Protein AF-A0A7K2Q9Y7-F1 (afdb_monomer_lite)

Foldseek 3Di:
DAAEAEAEVVGDPQQQDPPDDPRGHPVCCVPCPRHHYDYAHLVDPVSLVVVLVVLLPDQEDEDADDPPPCVVSCNDPVSSCVNPQLHAYFYEAACQCVDPPDDGHALQNSCVVVVVQVVVDDVPDDRGRDPDSVLVVVSVVVSVVQSVVQSVCCVVVVRGGDYGYTHSD

Radius of gyration: 17.68 Å; chains: 1; bounding box: 47×28×47 Å

Secondary structure (DSSP, 8-state):
---EEEE-TT--GGGGPSSEETTEEHHHHHHHTT-EEEE--TTSHHHHHHHHHHHHT-SEEEE-PPTTHHHHTT-SHHHHHTT-TT-EEEEEESSTT-STTPPPP-HHHHHHHHTHHHHTS-TTSPP---SS-HHHHHHHHHHHHHHHHHHHHHHHTTT---EEEEE--

Structure (mmCIF, N/CA/C/O backbone):
data_AF-A0A7K2Q9Y7-F1
#
_entry.id   AF-A0A7K2Q9Y7-F1
#
loop_
_atom_site.group_PDB
_atom_site.id
_atom_site.type_symbol
_atom_site.label_atom_id
_atom_site.label_alt_id
_atom_site.label_comp_id
_atom_site.label_asym_id
_atom_site.label_entity_id
_atom_site.label_seq_id
_atom_site.pdbx_PDB_ins_code
_atom_site.Cartn_x
_atom_site.Cartn_y
_atom_site.Cartn_z
_atom_site.occupancy
_atom_site.B_iso_or_equiv
_atom_site.auth_seq_id
_atom_site.auth_comp_id
_atom_site.auth_asym_id
_atom_site.auth_atom_id
_atom_site.pdbx_PDB_model_num
ATOM 1 N N . ALA A 1 1 ? -8.298 -13.831 3.983 1.00 91.62 1 ALA A N 1
ATOM 2 C CA . ALA A 1 1 ? -8.753 -12.464 4.306 1.00 91.62 1 ALA A CA 1
ATOM 3 C C . ALA A 1 1 ? -9.775 -12.031 3.265 1.00 91.62 1 ALA A C 1
ATOM 5 O O . ALA A 1 1 ? -9.600 -12.399 2.106 1.00 91.62 1 ALA A O 1
ATOM 6 N N . ASP A 1 2 ? -10.811 -11.289 3.659 1.00 97.56 2 ASP A N 1
ATOM 7 C CA . ASP A 1 2 ? -11.626 -10.528 2.705 1.00 97.56 2 ASP A CA 1
ATOM 8 C C . ASP A 1 2 ? -10.859 -9.249 2.339 1.00 97.56 2 ASP A C 1
ATOM 10 O O . ASP A 1 2 ? -10.366 -8.548 3.223 1.00 97.56 2 ASP A O 1
ATOM 14 N N . VAL A 1 3 ? -10.675 -8.987 1.045 1.00 98.31 3 VAL A N 1
ATOM 15 C CA . VAL A 1 3 ? -9.829 -7.889 0.561 1.00 98.31 3 VAL A CA 1
ATOM 16 C C . VAL A 1 3 ? -10.657 -6.964 -0.310 1.00 98.31 3 VAL A C 1
ATOM 18 O O . VAL A 1 3 ? -10.989 -7.288 -1.456 1.00 98.31 3 VAL A O 1
ATOM 21 N N . VAL A 1 4 ? -10.928 -5.773 0.221 1.00 98.31 4 VAL A N 1
ATOM 22 C CA . VAL A 1 4 ? -11.604 -4.704 -0.512 1.00 98.31 4 VAL A CA 1
ATOM 23 C C . VAL A 1 4 ? -10.566 -3.783 -1.146 1.00 98.31 4 VAL A C 1
ATOM 25 O O . VAL A 1 4 ? -9.857 -3.044 -0.467 1.00 98.31 4 VAL A O 1
ATOM 28 N N . ARG A 1 5 ? -10.474 -3.823 -2.475 1.00 97.69 5 ARG A N 1
ATOM 29 C CA . ARG A 1 5 ? -9.626 -2.926 -3.258 1.00 97.69 5 ARG A CA 1
ATOM 30 C C . ARG A 1 5 ? -10.373 -1.622 -3.512 1.00 97.69 5 ARG A C 1
ATOM 32 O O . ARG A 1 5 ? -11.427 -1.624 -4.142 1.00 97.69 5 ARG A O 1
ATOM 39 N N . ILE A 1 6 ? -9.785 -0.514 -3.081 1.00 97.94 6 ILE A N 1
ATOM 40 C CA . ILE A 1 6 ? -10.312 0.824 -3.344 1.00 97.94 6 ILE A CA 1
ATOM 41 C C . ILE A 1 6 ? -9.764 1.326 -4.676 1.00 97.94 6 ILE A C 1
ATOM 43 O O . ILE A 1 6 ? -8.549 1.400 -4.862 1.00 97.94 6 ILE A O 1
ATOM 47 N N . GLU A 1 7 ? -10.654 1.672 -5.598 1.00 97.50 7 GLU A N 1
ATOM 48 C CA . GLU A 1 7 ? -10.296 2.224 -6.903 1.00 97.50 7 GLU A CA 1
ATOM 49 C C . GLU A 1 7 ? -10.784 3.671 -7.040 1.00 97.50 7 GLU A C 1
ATOM 51 O O . GLU A 1 7 ? -11.811 4.028 -6.457 1.00 97.50 7 GLU A O 1
ATOM 56 N N . PRO A 1 8 ? -10.054 4.527 -7.777 1.00 96.88 8 PRO A N 1
ATOM 57 C CA . PRO A 1 8 ? -10.529 5.872 -8.072 1.00 96.88 8 PRO A CA 1
ATOM 58 C C . PRO A 1 8 ? -11.741 5.821 -9.018 1.00 96.88 8 PRO A C 1
ATOM 60 O O . PRO A 1 8 ? -11.976 4.787 -9.647 1.00 96.88 8 PRO A O 1
ATOM 63 N N . PRO A 1 9 ? -12.474 6.939 -9.174 1.00 97.00 9 PRO A N 1
ATOM 64 C CA . PRO A 1 9 ? -13.512 7.064 -10.191 1.00 97.00 9 PRO A CA 1
ATOM 65 C C . PRO A 1 9 ? -13.021 6.653 -11.581 1.00 97.00 9 PRO A C 1
ATOM 67 O O . PRO A 1 9 ? -11.997 7.160 -12.042 1.00 97.00 9 PRO A O 1
ATOM 70 N N . GLY A 1 10 ? -13.737 5.734 -12.233 1.00 94.62 10 GLY A N 1
ATOM 71 C CA . GLY A 1 10 ? -13.343 5.148 -13.520 1.00 94.62 10 GLY A CA 1
ATOM 72 C C . GLY A 1 10 ? -12.450 3.903 -13.413 1.00 94.62 10 GLY A C 1
ATOM 73 O O . GLY A 1 10 ? -12.097 3.320 -14.437 1.00 94.62 10 GLY A O 1
ATOM 74 N N . GLY A 1 11 ? -12.122 3.462 -12.196 1.00 94.94 11 GLY A N 1
ATOM 75 C CA . GLY A 1 11 ? -11.356 2.248 -11.925 1.00 94.94 11 GLY A CA 1
ATOM 76 C C . GLY A 1 11 ? -9.835 2.430 -11.944 1.00 94.94 11 GLY A C 1
ATOM 77 O O . GLY A 1 11 ? -9.296 3.484 -12.278 1.00 94.94 11 GLY A O 1
ATOM 78 N N . ASP A 1 12 ? -9.114 1.376 -11.559 1.00 94.69 12 ASP A N 1
ATOM 79 C CA . ASP A 1 12 ? -7.649 1.335 -11.667 1.00 94.69 12 ASP A CA 1
ATOM 80 C C . ASP A 1 12 ? -7.207 1.441 -13.145 1.00 94.69 12 ASP A C 1
ATOM 82 O O . ASP A 1 12 ? -7.572 0.562 -13.933 1.00 94.69 12 ASP A O 1
ATOM 86 N N . PRO A 1 13 ? -6.376 2.434 -13.532 1.00 94.31 13 PRO A N 1
ATOM 87 C CA . PRO A 1 13 ? -5.837 2.548 -14.889 1.00 94.31 13 PRO A CA 1
ATOM 88 C C . PRO A 1 13 ? -5.147 1.275 -15.395 1.00 94.31 13 PRO A C 1
ATOM 90 O O . PRO A 1 13 ? -5.158 0.998 -16.596 1.00 94.31 13 PRO A O 1
ATOM 93 N N . LEU A 1 14 ? -4.592 0.455 -14.491 1.00 93.62 14 LEU A N 1
ATOM 94 C CA . LEU A 1 14 ? -3.990 -0.827 -14.840 1.00 93.62 14 LEU A CA 1
ATOM 95 C C . LEU A 1 14 ? -4.985 -1.766 -15.535 1.00 93.62 14 LEU A C 1
ATOM 97 O O . LEU A 1 14 ? -4.552 -2.600 -16.319 1.00 93.62 14 LEU A O 1
ATOM 101 N N . ARG A 1 15 ? -6.301 -1.627 -15.319 1.00 95.00 15 ARG A N 1
ATOM 102 C CA . ARG A 1 15 ? -7.330 -2.435 -15.998 1.00 95.00 15 ARG A CA 1
ATOM 103 C C . ARG A 1 15 ? -7.249 -2.343 -17.520 1.00 95.00 15 ARG A C 1
ATOM 105 O O . ARG A 1 15 ? -7.513 -3.344 -18.176 1.00 95.00 15 ARG A O 1
ATOM 112 N N . GLY A 1 16 ? -6.863 -1.189 -18.066 1.00 94.94 16 GLY A N 1
ATOM 113 C CA . GLY A 1 16 ? -6.735 -0.963 -19.510 1.00 94.94 16 GLY A CA 1
ATOM 114 C C . GLY A 1 16 ? -5.331 -1.200 -20.071 1.00 94.94 16 GLY A C 1
ATOM 115 O O . GLY A 1 16 ? -5.127 -1.055 -21.272 1.00 94.94 16 GLY A O 1
ATOM 116 N N . MET A 1 17 ? -4.352 -1.543 -19.228 1.00 94.06 17 MET A N 1
ATOM 117 C CA . MET A 1 17 ? -2.950 -1.628 -19.638 1.00 94.06 17 MET A CA 1
ATOM 118 C C . MET A 1 17 ? -2.658 -2.921 -20.425 1.00 94.06 17 MET A C 1
ATOM 120 O O . MET A 1 17 ? -2.885 -4.012 -19.889 1.00 94.06 17 MET A O 1
ATOM 124 N N . PRO A 1 18 ? -2.099 -2.850 -21.648 1.00 94.00 18 PRO A N 1
ATOM 125 C CA . PRO A 1 18 ? -1.668 -4.032 -22.388 1.00 94.00 18 PRO A CA 1
ATOM 126 C C . PRO A 1 18 ? -0.581 -4.853 -21.662 1.00 94.00 18 PRO A C 1
ATOM 128 O O . PRO A 1 18 ? 0.188 -4.299 -20.873 1.00 94.00 18 PRO A O 1
ATOM 131 N N . PRO A 1 19 ? -0.471 -6.165 -21.945 1.00 93.75 19 PRO A N 1
ATOM 132 C CA . PRO A 1 19 ? -1.361 -6.948 -22.807 1.00 93.75 19 PRO A CA 1
ATOM 133 C C . PRO A 1 19 ? -2.737 -7.175 -22.157 1.00 93.75 19 PRO A C 1
ATOM 135 O O . PRO A 1 19 ? -2.836 -7.398 -20.948 1.00 93.75 19 PRO A O 1
ATOM 138 N N . THR A 1 20 ? -3.805 -7.119 -22.958 1.00 95.38 20 THR A N 1
ATOM 139 C CA . THR A 1 20 ? -5.191 -7.309 -22.501 1.00 95.38 20 THR A CA 1
ATOM 140 C C . THR A 1 20 ? -5.785 -8.614 -23.037 1.00 95.38 20 THR A C 1
ATOM 142 O O . THR A 1 20 ? -5.459 -9.064 -24.132 1.00 95.38 20 THR A O 1
ATOM 145 N N . CYS A 1 21 ? -6.674 -9.228 -22.258 1.00 91.00 21 CYS A N 1
ATOM 146 C CA . CYS A 1 21 ? -7.518 -10.348 -22.661 1.00 91.00 21 CYS A CA 1
ATOM 147 C C . CYS A 1 21 ? -8.975 -9.961 -22.388 1.00 91.00 21 CYS A C 1
ATOM 149 O O . CYS A 1 21 ? -9.304 -9.539 -21.280 1.00 91.00 21 CYS A O 1
ATOM 151 N N . SER A 1 22 ? -9.840 -10.059 -23.402 1.00 92.06 22 SER A N 1
ATOM 152 C CA . SER A 1 22 ? -11.249 -9.629 -23.318 1.00 92.06 22 SER A CA 1
ATOM 153 C C . SER A 1 22 ? -11.422 -8.194 -22.785 1.00 92.06 22 SER A C 1
ATOM 155 O O . SER A 1 22 ? -12.306 -7.918 -21.980 1.00 92.06 22 SER A O 1
ATOM 157 N N . GLY A 1 23 ? -10.536 -7.278 -23.195 1.00 92.94 23 GLY A N 1
ATOM 158 C CA . GLY A 1 23 ? -10.582 -5.867 -22.793 1.00 92.94 23 GLY A CA 1
ATOM 159 C C . GLY A 1 23 ? -10.034 -5.553 -21.395 1.00 92.94 23 GLY A C 1
ATOM 160 O O . GLY A 1 23 ? -10.061 -4.393 -20.998 1.00 92.94 23 GLY A O 1
ATOM 161 N N . ILE A 1 24 ? -9.506 -6.541 -20.660 1.00 94.69 24 ILE A N 1
ATOM 162 C CA . ILE A 1 24 ? -8.921 -6.343 -19.324 1.00 94.69 24 ILE A CA 1
ATOM 163 C C . ILE A 1 24 ? -7.444 -6.742 -19.335 1.00 94.69 24 ILE A C 1
ATOM 165 O O . ILE A 1 24 ? -7.067 -7.770 -19.892 1.00 94.69 24 ILE A O 1
ATOM 169 N N . SER A 1 25 ? -6.594 -5.943 -18.697 1.00 96.56 25 SER A N 1
ATOM 170 C CA . SER A 1 25 ? -5.168 -6.225 -18.535 1.00 96.56 25 SER A CA 1
ATOM 171 C C . SER A 1 25 ? -4.907 -7.582 -17.887 1.00 96.56 25 SER A C 1
ATOM 173 O O . SER A 1 25 ? -5.394 -7.869 -16.788 1.00 96.56 25 SER A O 1
ATOM 175 N N . ALA A 1 26 ? -4.043 -8.380 -18.518 1.00 94.00 26 ALA A N 1
ATOM 176 C CA . ALA A 1 26 ? -3.550 -9.628 -17.947 1.00 94.00 26 ALA A CA 1
ATOM 177 C C . ALA A 1 26 ? -2.842 -9.390 -16.602 1.00 94.00 26 ALA A C 1
ATOM 179 O O . ALA A 1 26 ? -3.003 -10.175 -15.667 1.00 94.00 26 ALA A O 1
ATOM 180 N N . ARG A 1 27 ? -2.125 -8.262 -16.464 1.00 91.50 27 ARG A N 1
ATOM 181 C CA . ARG A 1 27 ? -1.464 -7.875 -15.210 1.00 91.50 27 ARG A CA 1
ATOM 182 C C . ARG A 1 27 ? -2.486 -7.548 -14.122 1.00 91.50 27 ARG A C 1
ATOM 184 O O . ARG A 1 27 ? -2.327 -7.994 -12.988 1.00 91.50 27 ARG A O 1
ATOM 191 N N . TRP A 1 28 ? -3.557 -6.823 -14.454 1.00 94.12 28 TRP A N 1
ATOM 192 C CA . TRP A 1 28 ? -4.619 -6.536 -13.486 1.00 94.12 28 TRP A CA 1
ATOM 193 C C . TRP A 1 28 ? -5.292 -7.824 -12.989 1.00 94.12 28 TRP A C 1
ATOM 195 O O . TRP A 1 28 ? -5.469 -7.986 -11.780 1.00 94.12 28 TRP A O 1
ATOM 205 N N . LEU A 1 29 ? -5.606 -8.755 -13.902 1.00 93.38 29 LEU A N 1
ATOM 206 C CA . LEU A 1 29 ? -6.205 -10.055 -13.574 1.00 93.38 29 LEU A CA 1
ATOM 207 C C . LEU A 1 29 ? -5.295 -10.911 -12.682 1.00 93.38 29 LEU A C 1
ATOM 209 O O . LEU A 1 29 ? -5.784 -11.543 -11.746 1.00 93.38 29 LEU A O 1
ATOM 213 N N . ALA A 1 30 ? -3.985 -10.916 -12.947 1.00 91.75 30 ALA A N 1
ATOM 214 C CA . ALA A 1 30 ? -3.011 -11.656 -12.148 1.00 91.75 30 ALA A CA 1
ATOM 215 C C . ALA A 1 30 ? -2.890 -11.106 -10.715 1.00 91.75 30 ALA A C 1
ATOM 217 O O . ALA A 1 30 ? -2.857 -11.879 -9.762 1.00 91.75 30 ALA A O 1
ATOM 218 N N . LEU A 1 31 ? -2.875 -9.779 -10.549 1.00 92.25 31 LEU A N 1
ATOM 219 C CA . LEU A 1 31 ? -2.606 -9.129 -9.258 1.00 92.25 31 LEU A CA 1
ATOM 220 C C . LEU A 1 31 ? -3.842 -8.934 -8.366 1.00 92.25 31 LEU A C 1
ATOM 222 O O . LEU A 1 31 ? -3.706 -8.643 -7.173 1.00 92.25 31 LEU A O 1
ATOM 226 N N . ASN A 1 32 ? -5.054 -9.021 -8.921 1.00 94.31 32 ASN A N 1
ATOM 227 C CA . ASN A 1 32 ? -6.281 -8.647 -8.205 1.00 94.31 32 ASN A CA 1
ATOM 228 C C . ASN A 1 32 ? -7.337 -9.752 -8.130 1.00 94.31 32 ASN A C 1
ATOM 230 O O . ASN A 1 32 ? -8.451 -9.497 -7.667 1.00 94.31 32 ASN A O 1
ATOM 234 N N . ARG A 1 33 ? -6.996 -10.984 -8.525 1.00 92.88 33 ARG A N 1
ATOM 235 C CA . ARG A 1 33 ? -7.880 -12.144 -8.359 1.00 92.88 33 ARG A CA 1
ATOM 236 C C . ARG A 1 33 ? -8.326 -12.280 -6.895 1.00 92.88 33 ARG A C 1
ATOM 238 O O . ARG A 1 33 ? -7.509 -12.204 -5.984 1.00 92.88 33 ARG A O 1
ATOM 245 N N . GLY A 1 34 ? -9.627 -12.487 -6.689 1.00 94.50 34 GLY A N 1
ATOM 246 C CA . GLY A 1 34 ? -10.229 -12.697 -5.368 1.00 94.50 34 GLY A CA 1
ATOM 247 C C . GLY A 1 34 ? -10.520 -11.426 -4.560 1.00 94.50 34 GLY A C 1
ATOM 248 O O . GLY A 1 34 ? -11.143 -11.529 -3.511 1.00 94.50 34 GLY A O 1
ATOM 249 N N . LYS A 1 35 ? -10.122 -10.234 -5.032 1.00 97.56 35 LYS A N 1
ATOM 250 C CA . LYS A 1 35 ? -10.413 -8.961 -4.349 1.00 97.56 35 LYS A CA 1
ATOM 251 C C . LYS A 1 35 ? -11.767 -8.405 -4.790 1.00 97.56 35 LYS A C 1
ATOM 253 O O . LYS A 1 35 ? -12.075 -8.392 -5.983 1.00 97.56 35 LYS A O 1
ATOM 258 N N . LYS A 1 36 ? -12.541 -7.852 -3.853 1.00 97.38 36 LYS A N 1
ATOM 259 C CA . LYS A 1 36 ? -13.733 -7.052 -4.166 1.00 97.38 36 LYS A CA 1
ATOM 260 C C . LYS A 1 36 ? -13.301 -5.619 -4.468 1.00 97.38 36 LYS A C 1
ATOM 262 O O . LYS A 1 36 ? -12.778 -4.943 -3.590 1.00 97.38 36 LYS A O 1
ATOM 267 N N . ALA A 1 37 ? -13.507 -5.144 -5.692 1.00 96.44 37 ALA A N 1
ATOM 268 C CA . ALA A 1 37 ? -13.207 -3.757 -6.046 1.00 96.44 37 ALA A CA 1
ATOM 269 C C . ALA A 1 37 ? -14.396 -2.840 -5.723 1.00 96.44 37 ALA A C 1
ATOM 271 O O . ALA A 1 37 ? -15.538 -3.165 -6.050 1.00 96.44 37 ALA A O 1
ATOM 272 N N . VAL A 1 38 ? -14.128 -1.698 -5.090 1.00 97.38 38 VAL A N 1
ATOM 273 C CA . VAL A 1 38 ? -15.116 -0.652 -4.805 1.00 97.38 38 VAL A CA 1
ATOM 274 C C . VAL A 1 38 ? -14.544 0.694 -5.223 1.00 97.38 38 VAL A C 1
ATOM 276 O O . VAL A 1 38 ? -13.419 1.044 -4.871 1.00 97.38 38 VAL A O 1
ATOM 279 N N . GLU A 1 39 ? -15.343 1.459 -5.956 1.00 97.94 39 GLU A N 1
ATOM 280 C CA . GLU A 1 39 ? -14.985 2.809 -6.371 1.00 97.94 39 GLU A CA 1
ATOM 281 C C . GLU A 1 39 ? -15.195 3.814 -5.226 1.00 97.94 39 GLU A C 1
ATOM 283 O O . GLU A 1 39 ? -16.279 3.889 -4.630 1.00 97.94 39 GLU A O 1
ATOM 288 N N . VAL A 1 40 ? -14.154 4.592 -4.913 1.00 98.00 40 VAL A N 1
ATOM 289 C CA . VAL A 1 40 ? -14.192 5.690 -3.940 1.00 98.00 40 VAL A CA 1
ATOM 290 C C . VAL A 1 40 ? -13.287 6.834 -4.401 1.00 98.00 40 VAL A C 1
ATOM 292 O O . VAL A 1 40 ? -12.075 6.674 -4.546 1.00 98.00 40 VAL A O 1
ATOM 295 N N . ASP A 1 41 ? -13.848 8.039 -4.538 1.00 97.81 41 ASP A N 1
ATOM 296 C CA . ASP A 1 41 ? -13.044 9.242 -4.762 1.00 97.81 41 ASP A CA 1
ATOM 297 C C . ASP A 1 41 ? -12.391 9.745 -3.469 1.00 97.81 41 ASP A C 1
ATOM 299 O O . ASP A 1 41 ? -12.960 10.549 -2.724 1.00 97.81 41 ASP A O 1
ATOM 303 N N . ILE A 1 42 ? -11.152 9.324 -3.233 1.00 97.12 42 ILE A N 1
ATOM 304 C CA . ILE A 1 42 ? -10.350 9.748 -2.078 1.00 97.12 42 ILE A CA 1
ATOM 305 C C . ILE A 1 42 ? -9.980 11.243 -2.098 1.00 97.12 42 ILE A C 1
ATOM 307 O O . ILE A 1 42 ? -9.578 11.795 -1.070 1.00 97.12 42 ILE A O 1
ATOM 311 N N . LYS A 1 43 ? -10.115 11.934 -3.239 1.00 96.38 43 LYS A N 1
ATOM 312 C CA . LYS A 1 43 ? -9.886 13.385 -3.328 1.00 96.38 43 LYS A CA 1
ATOM 313 C C . LYS A 1 43 ? -11.090 14.179 -2.821 1.00 96.38 43 LYS A C 1
ATOM 315 O O . LYS A 1 43 ? -10.911 15.305 -2.350 1.00 96.38 43 LYS A O 1
ATOM 320 N N . SER A 1 44 ? -12.282 13.588 -2.809 1.00 98.19 44 SER A N 1
ATOM 321 C CA . SER A 1 44 ? -13.476 14.186 -2.209 1.00 98.19 44 SER A CA 1
ATOM 322 C C . SER A 1 44 ? -13.504 14.025 -0.683 1.00 98.19 44 SER A C 1
ATOM 324 O O . SER A 1 44 ? -13.042 13.030 -0.120 1.00 98.19 44 SER A O 1
ATOM 326 N N . ALA A 1 45 ? -14.104 14.989 0.022 1.00 98.06 45 ALA A N 1
ATOM 327 C CA . ALA A 1 45 ? -14.316 14.870 1.467 1.00 98.06 45 ALA A CA 1
ATOM 328 C C . ALA A 1 45 ? -15.235 13.686 1.825 1.00 98.06 45 ALA A C 1
ATOM 330 O O . ALA A 1 45 ? -15.027 13.036 2.849 1.00 98.06 45 ALA A O 1
ATOM 331 N N . ALA A 1 46 ? -16.223 13.391 0.974 1.00 98.31 46 ALA A N 1
ATOM 332 C CA . ALA A 1 46 ? -17.148 12.277 1.158 1.00 98.31 46 ALA A CA 1
ATOM 333 C C . ALA A 1 46 ? -16.449 10.917 1.024 1.00 98.31 46 ALA A C 1
ATOM 335 O O . ALA A 1 46 ? -16.621 10.064 1.889 1.00 98.31 46 ALA A O 1
ATOM 336 N N . GLY A 1 47 ? -15.603 10.731 0.009 1.00 98.25 47 GLY A N 1
ATOM 337 C CA . GLY A 1 47 ? -14.858 9.485 -0.167 1.00 98.25 47 GLY A CA 1
ATOM 338 C C . GLY A 1 47 ? -13.848 9.239 0.951 1.00 98.25 47 GLY A C 1
ATOM 339 O O . GLY A 1 47 ? -13.729 8.114 1.430 1.00 98.25 47 GLY A O 1
ATOM 340 N N . ARG A 1 48 ? -13.199 10.293 1.466 1.00 98.25 48 ARG A N 1
ATOM 341 C CA . ARG A 1 48 ? -12.356 10.175 2.669 1.00 98.25 48 ARG A CA 1
ATOM 342 C C . ARG A 1 48 ? -13.13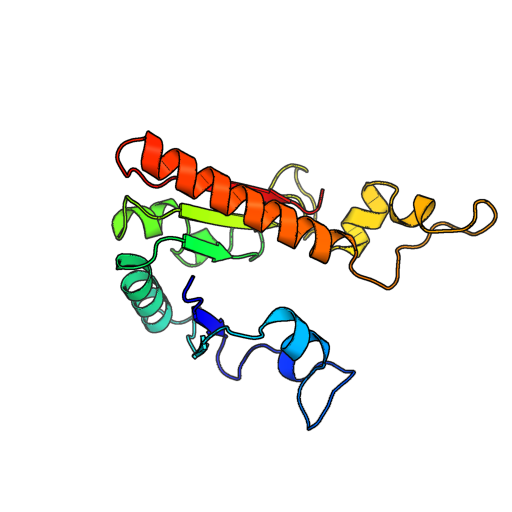6 9.752 3.912 1.00 98.25 48 ARG A C 1
ATOM 344 O O . ARG A 1 48 ? -12.633 8.944 4.684 1.00 98.25 48 ARG A O 1
ATOM 351 N N . ARG A 1 49 ? -14.347 10.289 4.122 1.00 98.19 49 ARG A N 1
ATOM 352 C CA . ARG A 1 49 ? -15.223 9.847 5.224 1.00 98.19 49 ARG A CA 1
ATOM 353 C C . ARG A 1 49 ? -15.604 8.379 5.065 1.00 98.19 49 ARG A C 1
ATOM 355 O O . ARG A 1 49 ? -15.384 7.614 5.994 1.00 98.19 49 ARG A O 1
ATOM 362 N N . ARG A 1 50 ? -16.030 7.980 3.864 1.00 97.88 50 ARG A N 1
ATOM 363 C CA . ARG A 1 50 ? -16.365 6.588 3.545 1.00 97.88 50 ARG A CA 1
ATOM 364 C C . ARG A 1 50 ? -15.201 5.630 3.815 1.00 97.88 50 ARG A C 1
ATOM 366 O O . ARG A 1 50 ? -15.417 4.565 4.376 1.00 97.88 50 ARG A O 1
ATOM 373 N N . LEU A 1 51 ? -13.965 6.000 3.464 1.00 97.69 51 LEU A N 1
ATOM 374 C CA . LEU A 1 51 ? -12.799 5.167 3.784 1.00 97.69 51 LEU A CA 1
ATOM 375 C C . LEU A 1 51 ? -12.547 5.035 5.282 1.00 97.69 51 LEU A C 1
ATOM 377 O O . LEU A 1 51 ? -12.219 3.944 5.734 1.00 97.69 51 LEU A O 1
ATOM 381 N N . ARG A 1 52 ? -12.716 6.114 6.052 1.00 98.12 52 ARG A N 1
ATOM 382 C CA . ARG A 1 52 ? -12.604 6.046 7.514 1.00 98.12 52 ARG A CA 1
ATOM 383 C C . ARG A 1 52 ? -13.678 5.150 8.122 1.00 98.12 52 ARG A C 1
ATOM 385 O O . ARG A 1 52 ? -13.350 4.349 8.983 1.00 98.12 52 ARG A O 1
ATOM 392 N N . GLU A 1 53 ? -14.915 5.226 7.638 1.00 97.69 53 GLU A N 1
ATOM 393 C CA . GLU A 1 53 ? -16.010 4.339 8.062 1.00 97.69 53 GLU A CA 1
ATOM 394 C C . GLU A 1 53 ? -15.700 2.869 7.752 1.00 97.69 53 GLU A C 1
ATOM 396 O O . GLU A 1 53 ? -15.866 2.009 8.610 1.00 97.69 53 GLU A O 1
ATOM 401 N N . MET A 1 54 ? -15.177 2.575 6.557 1.00 97.56 54 MET A N 1
ATOM 402 C CA . MET A 1 54 ? -14.733 1.222 6.201 1.00 97.56 54 MET A CA 1
ATOM 403 C C . MET A 1 54 ? -13.570 0.744 7.082 1.00 97.56 54 MET A C 1
ATOM 405 O O . MET A 1 54 ? -13.512 -0.433 7.428 1.00 97.56 54 MET A O 1
ATOM 409 N N . ALA A 1 55 ? -12.663 1.647 7.468 1.00 98.06 55 ALA A N 1
ATOM 410 C CA . ALA A 1 55 ? -11.515 1.324 8.309 1.00 98.06 55 ALA A CA 1
ATOM 411 C C . ALA A 1 55 ? -11.897 0.966 9.756 1.00 98.06 55 ALA A C 1
ATOM 413 O O . ALA A 1 55 ? -11.119 0.272 10.402 1.00 98.06 55 ALA A O 1
ATOM 414 N N . VAL A 1 56 ? -13.077 1.370 10.254 1.00 98.00 56 VAL A N 1
ATOM 415 C CA . VAL A 1 56 ? -13.559 1.023 11.611 1.00 98.00 56 VAL A CA 1
ATOM 416 C C . VAL A 1 56 ? -13.601 -0.491 11.828 1.00 98.00 56 VAL A C 1
ATOM 418 O O . VAL A 1 56 ? -13.227 -0.968 12.892 1.00 98.00 56 VAL A O 1
ATOM 421 N N . GLY A 1 57 ? -14.036 -1.248 10.817 1.00 95.44 57 GLY A N 1
ATOM 422 C CA . GLY A 1 57 ? -14.142 -2.710 10.883 1.00 95.44 57 GLY A CA 1
ATOM 423 C C . GLY A 1 57 ? -12.989 -3.460 10.215 1.00 95.44 57 GLY A C 1
ATOM 424 O O . GLY A 1 57 ? -13.077 -4.675 10.063 1.00 95.44 57 GLY A O 1
ATOM 425 N N . ALA A 1 58 ? -11.951 -2.761 9.750 1.00 98.44 58 ALA A N 1
ATOM 426 C CA . ALA A 1 58 ? -10.841 -3.380 9.036 1.00 98.44 58 ALA A CA 1
ATOM 427 C C . ALA A 1 58 ? -9.723 -3.808 9.995 1.00 98.44 58 ALA A C 1
ATOM 429 O O . ALA A 1 58 ? -9.349 -3.064 10.899 1.00 98.44 58 ALA A O 1
ATOM 430 N N . ASP A 1 59 ? -9.119 -4.968 9.742 1.00 98.69 59 ASP A N 1
ATOM 431 C CA . ASP A 1 59 ? -7.892 -5.378 10.435 1.00 98.69 59 ASP A CA 1
ATOM 432 C C . ASP A 1 59 ? -6.652 -4.653 9.909 1.00 98.69 59 ASP A C 1
ATOM 434 O O . ASP A 1 59 ? -5.733 -4.341 10.666 1.00 98.69 59 ASP A O 1
ATOM 438 N N . VAL A 1 60 ? -6.622 -4.398 8.598 1.00 98.81 60 VAL A N 1
ATOM 439 C CA . VAL A 1 60 ? -5.455 -3.879 7.884 1.00 98.81 60 VAL A CA 1
ATOM 440 C C . VAL A 1 60 ? -5.882 -2.783 6.914 1.00 98.81 60 VAL A C 1
ATOM 442 O O . VAL A 1 60 ? -6.811 -2.967 6.126 1.00 98.81 60 VAL A O 1
ATOM 445 N N . PHE A 1 61 ? -5.152 -1.670 6.913 1.00 98.69 61 PHE A N 1
ATOM 446 C CA . PHE A 1 61 ? -5.213 -0.661 5.858 1.00 98.69 61 PHE A CA 1
ATOM 447 C C . PHE A 1 61 ? -3.863 -0.606 5.147 1.00 98.69 61 PHE A C 1
ATOM 449 O O . PHE A 1 61 ? -2.863 -0.261 5.767 1.00 98.69 61 PHE A O 1
ATOM 456 N N . LEU A 1 62 ? -3.831 -0.947 3.857 1.00 98.44 62 LEU A N 1
ATOM 457 C CA . LEU A 1 62 ? -2.606 -1.000 3.058 1.00 98.44 62 LEU A CA 1
ATOM 458 C C . LEU A 1 62 ? -2.650 0.029 1.931 1.00 98.44 62 LEU A C 1
ATOM 460 O O . LEU A 1 62 ? -3.602 0.055 1.148 1.00 98.44 62 LEU A O 1
ATOM 464 N N . HIS A 1 63 ? -1.592 0.829 1.801 1.00 97.31 63 HIS A N 1
ATOM 465 C CA . HIS A 1 63 ? -1.406 1.712 0.651 1.00 97.31 63 HIS A CA 1
ATOM 466 C C . HIS A 1 63 ? 0.062 1.793 0.216 1.00 97.31 63 HIS A C 1
ATOM 468 O O . HIS A 1 63 ? 0.979 1.569 1.002 1.00 97.31 63 HIS A O 1
ATOM 474 N N . ASN A 1 64 ? 0.269 2.197 -1.037 1.00 95.44 64 ASN A N 1
ATOM 475 C CA . ASN A 1 64 ? 1.587 2.467 -1.620 1.00 95.44 64 ASN A CA 1
ATOM 476 C C . ASN A 1 64 ? 1.706 3.880 -2.219 1.00 95.44 64 ASN A C 1
ATOM 478 O O . ASN A 1 64 ? 2.518 4.142 -3.103 1.00 95.44 64 ASN A O 1
ATOM 482 N N . TRP A 1 65 ? 0.842 4.803 -1.788 1.00 94.44 65 TRP A N 1
ATOM 483 C CA . TRP A 1 65 ? 0.885 6.198 -2.234 1.00 94.44 65 TRP A CA 1
ATOM 484 C C . TRP A 1 65 ? 2.226 6.875 -1.938 1.00 94.44 65 TRP A C 1
ATOM 486 O O . TRP A 1 65 ? 2.882 6.557 -0.952 1.00 94.44 65 TRP A O 1
ATOM 496 N N . ALA A 1 66 ? 2.574 7.877 -2.747 1.00 89.88 66 ALA A N 1
ATOM 497 C CA . ALA A 1 66 ? 3.779 8.675 -2.550 1.00 89.88 66 ALA A CA 1
ATOM 498 C C . ALA A 1 66 ? 3.895 9.230 -1.110 1.00 89.88 66 ALA A C 1
ATOM 500 O O . ALA A 1 66 ? 2.866 9.561 -0.501 1.00 89.88 66 ALA A O 1
ATOM 501 N N . PRO A 1 67 ? 5.125 9.389 -0.578 1.00 86.44 67 PRO A N 1
ATOM 502 C CA . PRO A 1 67 ? 5.354 9.970 0.742 1.00 86.44 67 PRO A CA 1
ATOM 503 C C . PRO A 1 67 ? 4.576 11.276 0.960 1.00 86.44 67 PRO A C 1
ATOM 505 O O . PRO A 1 67 ? 4.439 12.098 0.057 1.00 86.44 67 PRO A O 1
ATOM 508 N N . GLY A 1 68 ? 4.008 11.444 2.156 1.00 89.44 68 GLY A N 1
ATOM 509 C CA . GLY A 1 68 ? 3.191 12.608 2.523 1.00 89.44 68 GLY A CA 1
ATOM 510 C C . GLY A 1 68 ? 1.759 12.607 1.970 1.00 89.44 68 GLY A C 1
ATOM 511 O O . GLY A 1 68 ? 0.900 13.308 2.507 1.00 89.44 68 GLY A O 1
ATOM 512 N N . LYS A 1 69 ? 1.436 11.786 0.959 1.00 94.56 69 LYS A N 1
ATOM 513 C CA . LYS A 1 69 ? 0.098 11.788 0.346 1.00 94.56 69 LYS A CA 1
ATOM 514 C C . LYS A 1 69 ? -1.002 11.343 1.309 1.00 94.56 69 LYS A C 1
ATOM 516 O O . LYS A 1 69 ? -2.064 11.957 1.315 1.00 94.56 69 LYS A O 1
ATOM 521 N N . ALA A 1 70 ? -0.756 10.309 2.116 1.00 96.75 70 ALA A N 1
ATOM 522 C CA . ALA A 1 70 ? -1.728 9.819 3.097 1.00 96.75 70 ALA A CA 1
ATOM 523 C C . ALA A 1 70 ? -2.082 10.896 4.138 1.00 96.75 70 ALA A C 1
ATOM 525 O O . ALA A 1 70 ? -3.261 11.117 4.409 1.00 96.75 70 ALA A O 1
ATOM 526 N N . ALA A 1 71 ? -1.078 11.629 4.631 1.00 96.88 71 ALA A N 1
ATOM 527 C CA . ALA A 1 71 ? -1.265 12.732 5.573 1.00 96.88 71 ALA A CA 1
ATOM 528 C C . ALA A 1 71 ? -2.037 13.898 4.942 1.00 96.88 71 ALA A C 1
ATOM 530 O O . ALA A 1 71 ? -3.018 14.371 5.508 1.00 96.88 71 ALA A O 1
ATOM 531 N N . ALA A 1 72 ? -1.686 14.291 3.711 1.00 97.38 72 ALA A N 1
ATOM 532 C CA . ALA A 1 72 ? -2.427 15.312 2.963 1.00 97.38 72 ALA A CA 1
ATOM 533 C C . ALA A 1 72 ? -3.894 14.919 2.696 1.00 97.38 72 ALA A C 1
ATOM 535 O O . ALA A 1 72 ? -4.754 15.779 2.508 1.00 97.38 72 ALA A O 1
ATOM 536 N N . LEU A 1 73 ? -4.190 13.617 2.669 1.00 97.81 73 LEU A N 1
ATOM 537 C CA . LEU A 1 73 ? -5.542 13.081 2.556 1.00 97.81 73 LEU A CA 1
ATOM 538 C C . LEU A 1 73 ? -6.207 12.839 3.922 1.00 97.81 73 LEU A C 1
ATOM 540 O O . LEU A 1 73 ? -7.364 12.442 3.940 1.00 97.81 73 LEU A O 1
ATOM 544 N N . GLY A 1 74 ? -5.545 13.051 5.062 1.00 97.81 74 GLY A N 1
ATOM 545 C CA . GLY A 1 74 ? -6.098 12.701 6.378 1.00 97.81 74 GLY A CA 1
ATOM 546 C C . GLY A 1 74 ? -6.478 11.218 6.486 1.00 97.81 74 GLY A C 1
ATOM 547 O O . GLY A 1 74 ? -7.547 10.876 7.003 1.00 97.81 74 GLY A O 1
ATOM 548 N N . LEU A 1 75 ? -5.645 10.361 5.893 1.00 98.31 75 LEU A N 1
ATOM 549 C CA . LEU A 1 75 ? -5.757 8.900 5.850 1.00 98.31 75 LEU A CA 1
ATOM 550 C C . LEU A 1 75 ? -4.441 8.240 6.293 1.00 98.31 75 LEU A C 1
ATOM 552 O O . LEU A 1 75 ? -4.183 7.101 5.923 1.00 98.31 75 LEU A O 1
ATOM 556 N N . ASP A 1 76 ? -3.584 8.964 7.018 1.00 98.00 76 ASP A N 1
ATOM 557 C CA . ASP A 1 76 ? -2.379 8.388 7.615 1.00 98.00 76 ASP A CA 1
ATOM 558 C C . ASP A 1 76 ? -2.698 7.559 8.871 1.00 98.00 76 ASP A C 1
ATOM 560 O O . ASP A 1 76 ? -3.841 7.495 9.334 1.00 98.00 76 ASP A O 1
ATOM 564 N N . SER A 1 77 ? -1.667 6.929 9.436 1.00 97.88 77 SER A N 1
ATOM 565 C CA . SER A 1 77 ? -1.802 6.075 10.615 1.00 97.88 77 SER A CA 1
ATOM 566 C C . SER A 1 77 ? -2.427 6.793 11.809 1.00 97.88 77 SER A C 1
ATOM 568 O O . SER A 1 77 ? -3.212 6.181 12.522 1.00 97.88 77 SER A O 1
ATOM 570 N N . GLY A 1 78 ? -2.128 8.079 12.023 1.00 97.81 78 GLY A N 1
ATOM 571 C CA . GLY A 1 78 ? -2.694 8.844 13.136 1.00 97.81 78 GLY A CA 1
ATOM 572 C C . GLY A 1 78 ? -4.185 9.116 12.940 1.00 97.81 78 GLY A C 1
ATOM 573 O O . GLY A 1 78 ? -4.986 8.884 13.844 1.00 97.81 78 GLY A O 1
ATOM 574 N N . HIS A 1 79 ? -4.575 9.536 11.735 1.00 98.12 79 HIS A N 1
ATOM 575 C CA . HIS A 1 79 ? -5.978 9.788 11.402 1.00 98.12 79 HIS A CA 1
ATOM 576 C C . HIS A 1 79 ? -6.831 8.515 11.442 1.00 98.12 79 HIS A C 1
ATOM 578 O O . HIS A 1 79 ? -7.984 8.570 11.868 1.00 98.12 79 HIS A O 1
ATOM 584 N N . LEU A 1 80 ? -6.292 7.378 10.991 1.00 98.38 80 LEU A N 1
ATOM 585 C CA . LEU A 1 80 ? -7.022 6.110 11.015 1.00 98.38 80 LEU A CA 1
ATOM 586 C C . LEU A 1 80 ? -7.045 5.467 12.407 1.00 98.38 80 LEU A C 1
ATOM 588 O O . LEU A 1 80 ? -8.076 4.916 12.784 1.00 98.38 80 LEU A O 1
ATOM 592 N N . ALA A 1 81 ? -5.986 5.612 13.209 1.00 97.94 81 ALA A N 1
ATOM 593 C CA . ALA A 1 81 ? -5.984 5.152 14.599 1.00 97.94 81 ALA A CA 1
ATOM 594 C C . ALA A 1 81 ? -7.066 5.840 15.449 1.00 97.94 81 ALA A C 1
ATOM 596 O O . ALA A 1 81 ? -7.619 5.222 16.355 1.00 97.94 81 ALA A O 1
ATOM 597 N N . ALA A 1 82 ? -7.424 7.090 15.128 1.00 97.56 82 ALA A N 1
ATOM 598 C CA . ALA A 1 82 ? -8.495 7.812 15.816 1.00 97.56 82 ALA A CA 1
ATOM 599 C C . ALA A 1 82 ? -9.885 7.168 15.644 1.00 97.56 82 ALA A C 1
ATOM 601 O O . ALA A 1 82 ? -10.748 7.359 16.497 1.00 97.56 82 ALA A O 1
ATOM 602 N N . VAL A 1 83 ? -10.114 6.421 14.555 1.00 97.94 83 VAL A N 1
ATOM 603 C CA . VAL A 1 83 ? -11.381 5.702 14.308 1.00 97.94 83 VAL A CA 1
ATOM 604 C C . VAL A 1 83 ? -11.267 4.195 14.534 1.00 97.94 83 VAL A C 1
ATOM 606 O O . VAL A 1 83 ? -12.276 3.542 14.780 1.00 97.94 83 VAL A O 1
ATOM 609 N N . ASN A 1 84 ? -10.054 3.644 14.466 1.00 98.50 84 ASN A N 1
ATOM 610 C CA . ASN A 1 84 ? -9.763 2.246 14.753 1.00 98.50 84 ASN A CA 1
ATOM 611 C C . ASN A 1 84 ? -8.382 2.108 15.427 1.00 98.50 84 ASN A C 1
ATOM 613 O O . ASN A 1 84 ? -7.369 1.957 14.736 1.00 98.50 84 ASN A O 1
ATOM 617 N N . PRO A 1 85 ? -8.325 2.118 16.772 1.00 97.94 85 PRO A N 1
ATOM 618 C CA . PRO A 1 85 ? -7.075 1.975 17.519 1.00 97.94 85 PRO A CA 1
ATOM 619 C C . PRO A 1 85 ? -6.388 0.612 17.357 1.00 97.94 85 PRO A C 1
ATOM 621 O O . PRO A 1 85 ? -5.224 0.491 17.724 1.00 97.94 85 PRO A O 1
ATOM 624 N N . GLY A 1 86 ? -7.088 -0.404 16.837 1.00 98.31 86 GLY A N 1
ATOM 625 C CA . GLY A 1 86 ? -6.575 -1.757 16.590 1.00 98.31 86 GLY A CA 1
ATOM 626 C C . GLY A 1 86 ? -6.082 -1.993 15.157 1.00 98.31 86 GLY A C 1
ATOM 627 O O . GLY A 1 86 ? -5.682 -3.108 14.817 1.00 98.31 86 GLY A O 1
ATOM 628 N N . LEU A 1 87 ? -6.126 -0.974 14.295 1.00 98.75 87 LEU A N 1
ATOM 629 C CA . LEU A 1 87 ? -5.790 -1.102 12.880 1.00 98.75 87 LEU A CA 1
ATOM 630 C C . LEU A 1 87 ? -4.293 -1.367 12.677 1.00 98.75 87 LEU A C 1
ATOM 632 O O . LEU A 1 87 ? -3.445 -0.617 13.166 1.00 98.75 87 LEU A O 1
ATOM 636 N N . VAL A 1 88 ? -3.957 -2.378 11.875 1.00 98.81 88 VAL A N 1
ATOM 637 C CA . VAL A 1 88 ? -2.609 -2.510 11.314 1.00 98.81 88 VAL A CA 1
ATOM 638 C C . VAL A 1 88 ? -2.507 -1.598 10.094 1.00 98.81 88 VAL A C 1
ATOM 640 O O . VAL A 1 88 ? -3.094 -1.855 9.041 1.00 98.81 88 VAL A O 1
ATOM 643 N N . TYR A 1 89 ? -1.769 -0.503 10.239 1.00 98.69 89 TYR A N 1
ATOM 644 C CA . TYR A 1 89 ? -1.514 0.439 9.157 1.00 98.69 89 TYR A CA 1
ATOM 645 C C . TYR A 1 89 ? -0.266 0.014 8.386 1.00 98.69 89 TYR A C 1
ATOM 647 O O . TYR A 1 89 ? 0.838 0.058 8.926 1.00 98.69 89 TYR A O 1
ATOM 655 N N . ALA A 1 90 ? -0.425 -0.371 7.124 1.00 98.38 90 ALA A N 1
ATOM 656 C CA . ALA A 1 90 ? 0.653 -0.860 6.281 1.00 98.38 90 ALA A CA 1
ATOM 657 C C . ALA A 1 90 ? 0.985 0.122 5.152 1.00 98.38 90 ALA A C 1
ATOM 659 O O . ALA A 1 90 ? 0.131 0.476 4.332 1.00 98.38 90 ALA A O 1
ATOM 660 N N . TYR A 1 91 ? 2.253 0.515 5.078 1.00 97.19 91 TYR A N 1
ATOM 661 C CA . TYR A 1 91 ? 2.792 1.301 3.976 1.00 97.19 91 TYR A CA 1
ATOM 662 C C . TYR A 1 91 ? 3.859 0.506 3.218 1.00 97.19 91 TYR A C 1
ATOM 664 O O . TYR A 1 91 ? 4.830 0.020 3.799 1.00 97.19 91 TYR A O 1
ATOM 672 N N . THR A 1 92 ? 3.691 0.384 1.903 1.00 95.75 92 THR A N 1
ATOM 673 C CA . THR A 1 92 ? 4.680 -0.228 1.005 1.00 95.75 92 THR A CA 1
ATOM 674 C C . THR A 1 92 ? 5.159 0.827 0.008 1.00 95.75 92 THR A C 1
ATOM 676 O O . THR A 1 92 ? 4.381 1.337 -0.792 1.00 95.75 92 THR A O 1
ATOM 679 N N . GLY A 1 93 ? 6.428 1.230 0.067 1.00 94.19 93 GLY A N 1
ATOM 680 C CA . GLY A 1 93 ? 6.952 2.324 -0.765 1.00 94.19 93 GLY A CA 1
ATOM 681 C C . GLY A 1 93 ? 8.197 1.943 -1.559 1.00 94.19 93 GLY A C 1
ATOM 682 O O . GLY A 1 93 ? 8.844 0.950 -1.272 1.00 94.19 93 GLY A O 1
ATOM 683 N N . GLY A 1 94 ? 8.608 2.769 -2.522 1.00 94.62 94 GLY A N 1
ATOM 684 C CA . GLY A 1 94 ? 9.882 2.542 -3.221 1.00 94.62 94 GLY A CA 1
ATOM 685 C C . GLY A 1 94 ? 11.083 2.570 -2.266 1.00 94.62 94 GLY A C 1
ATOM 686 O O . GLY A 1 94 ? 11.859 1.624 -2.198 1.00 94.62 94 GLY A O 1
ATOM 687 N N . TRP A 1 95 ? 11.178 3.633 -1.461 1.00 93.50 95 TRP A N 1
ATOM 688 C CA . TRP A 1 95 ? 12.282 3.843 -0.512 1.00 93.50 95 TRP A CA 1
ATOM 689 C C . TRP A 1 95 ? 11.871 3.755 0.958 1.00 93.50 95 TRP A C 1
ATOM 691 O O . TRP A 1 95 ? 12.739 3.711 1.819 1.00 93.50 95 TRP A O 1
ATOM 701 N N . ALA A 1 96 ? 10.570 3.855 1.257 1.00 88.75 96 ALA A N 1
ATOM 702 C CA . ALA A 1 96 ? 10.024 3.998 2.614 1.00 88.75 96 ALA A CA 1
ATOM 703 C C . ALA A 1 96 ? 10.782 4.997 3.521 1.00 88.75 96 ALA A C 1
ATOM 705 O O . ALA A 1 96 ? 11.002 4.740 4.699 1.00 88.75 96 ALA A O 1
ATOM 706 N N . GLY A 1 97 ? 11.216 6.138 2.967 1.00 85.75 97 GLY A N 1
ATOM 707 C CA . GLY A 1 97 ? 11.943 7.172 3.719 1.00 85.75 97 GLY A CA 1
ATOM 708 C C . GLY A 1 97 ? 13.409 6.845 4.033 1.00 85.75 97 GLY A C 1
ATOM 709 O O . GLY A 1 97 ? 14.072 7.644 4.682 1.00 85.75 97 GLY A O 1
ATOM 710 N N . ARG A 1 98 ? 13.943 5.714 3.549 1.00 87.38 98 ARG A N 1
ATOM 711 C CA . ARG A 1 98 ? 15.335 5.288 3.786 1.00 87.38 98 ARG A CA 1
ATOM 712 C C . ARG A 1 98 ? 16.376 6.112 3.027 1.00 87.38 98 ARG A C 1
ATOM 714 O O . ARG A 1 98 ? 17.559 6.033 3.340 1.00 87.38 98 ARG A O 1
ATOM 721 N N . ILE A 1 99 ? 15.955 6.879 2.022 1.00 89.50 99 ILE A N 1
ATOM 722 C CA . ILE A 1 99 ? 16.832 7.759 1.247 1.00 89.50 99 ILE A CA 1
ATOM 723 C C . ILE A 1 99 ? 16.287 9.187 1.353 1.00 89.50 99 ILE A C 1
ATOM 725 O O . ILE A 1 99 ? 15.215 9.456 0.800 1.00 89.50 99 ILE A O 1
ATOM 729 N N . PRO A 1 100 ? 16.997 10.089 2.055 1.00 85.88 100 PRO A N 1
ATOM 730 C CA . PRO A 1 100 ? 16.647 11.504 2.118 1.00 85.88 100 PRO A CA 1
ATOM 731 C C . PRO A 1 100 ? 16.569 12.126 0.722 1.00 85.88 100 PRO A C 1
ATOM 733 O O . PRO A 1 100 ? 17.375 11.792 -0.147 1.00 85.88 100 PRO A O 1
ATOM 736 N N . ASP A 1 101 ? 15.584 13.000 0.512 1.00 85.38 101 ASP A N 1
ATOM 737 C CA . ASP A 1 101 ? 15.396 13.800 -0.711 1.00 85.38 101 ASP A CA 1
ATOM 738 C C . ASP A 1 101 ? 15.313 13.003 -2.025 1.00 85.38 101 ASP A C 1
ATOM 740 O O . ASP A 1 101 ? 15.444 13.552 -3.121 1.00 85.38 101 ASP A O 1
ATOM 744 N N . ALA A 1 102 ? 15.061 11.694 -1.939 1.00 86.31 102 ALA A N 1
ATOM 745 C CA . ALA A 1 102 ? 14.929 10.864 -3.120 1.00 86.31 102 ALA A CA 1
ATOM 746 C C . ALA A 1 102 ? 13.638 11.193 -3.892 1.00 86.31 102 ALA A C 1
ATOM 748 O O . ALA A 1 102 ? 12.574 11.362 -3.283 1.00 86.31 102 ALA A O 1
ATOM 749 N N . PRO A 1 103 ? 13.682 11.196 -5.240 1.00 86.88 103 PRO A N 1
ATOM 750 C CA . PRO A 1 103 ? 12.471 11.216 -6.058 1.00 86.88 103 PRO A CA 1
ATOM 751 C C . PRO A 1 103 ? 11.610 9.971 -5.796 1.00 86.88 103 PRO A C 1
ATOM 753 O O . PRO A 1 103 ? 12.024 9.052 -5.096 1.00 86.88 103 PRO A O 1
ATOM 756 N N . MET A 1 104 ? 10.406 9.895 -6.368 1.00 87.12 104 MET A N 1
ATOM 757 C CA . MET A 1 104 ? 9.533 8.725 -6.197 1.00 87.12 104 MET A CA 1
ATOM 758 C C . MET A 1 104 ? 10.250 7.428 -6.593 1.00 87.12 104 MET A C 1
ATOM 760 O O . MET A 1 104 ? 10.725 7.306 -7.715 1.00 87.12 104 MET A O 1
ATOM 764 N N . GLY A 1 105 ? 10.322 6.463 -5.676 1.00 91.69 105 GLY A N 1
ATOM 765 C CA . GLY A 1 105 ? 10.961 5.179 -5.948 1.00 91.69 105 GLY A CA 1
ATOM 766 C C . GLY A 1 105 ? 10.043 4.272 -6.749 1.00 91.69 105 GLY A C 1
ATOM 767 O O . GLY A 1 105 ? 8.939 3.964 -6.304 1.00 91.69 105 GLY A O 1
ATOM 768 N N . THR A 1 106 ? 10.517 3.855 -7.915 1.00 93.25 106 THR A N 1
ATOM 769 C CA . THR A 1 106 ? 9.891 2.832 -8.757 1.00 93.25 106 THR A CA 1
ATOM 770 C C . THR A 1 106 ? 10.785 1.602 -8.798 1.00 93.25 106 THR A C 1
ATOM 772 O O . THR A 1 106 ? 11.982 1.707 -8.525 1.00 93.25 106 THR A O 1
ATOM 775 N N . ASP A 1 107 ? 10.226 0.457 -9.177 1.00 94.69 107 ASP A N 1
ATOM 776 C CA . ASP A 1 107 ? 10.966 -0.793 -9.335 1.00 94.69 107 ASP A CA 1
ATOM 777 C C . ASP A 1 107 ? 12.279 -0.611 -10.116 1.00 94.69 107 ASP A C 1
ATOM 779 O O . ASP A 1 107 ? 13.348 -0.913 -9.593 1.00 94.69 107 ASP A O 1
ATOM 783 N N . PHE A 1 108 ? 12.235 0.004 -11.302 1.00 94.12 108 PHE A N 1
ATOM 784 C CA . PHE A 1 108 ? 13.430 0.202 -12.130 1.00 94.12 108 PHE A CA 1
ATOM 785 C C . PHE A 1 108 ? 14.486 1.096 -11.471 1.00 94.12 108 PHE A C 1
ATOM 787 O O . PHE A 1 108 ? 15.683 0.845 -11.605 1.00 94.12 108 PHE A O 1
ATOM 794 N N . MET A 1 109 ? 14.066 2.126 -10.733 1.00 93.44 109 MET A N 1
ATOM 795 C CA . MET A 1 109 ? 14.999 2.991 -10.004 1.00 93.44 109 MET A CA 1
ATOM 796 C C . MET A 1 109 ? 15.671 2.248 -8.855 1.00 93.44 109 MET A C 1
ATOM 798 O O . MET A 1 109 ? 16.857 2.443 -8.594 1.00 93.44 109 MET A O 1
ATOM 802 N N . VAL A 1 110 ? 14.916 1.398 -8.162 1.00 94.75 110 VAL A N 1
ATOM 803 C CA . VAL A 1 110 ? 15.446 0.597 -7.063 1.00 94.75 110 VAL A CA 1
ATOM 804 C C . VAL A 1 110 ? 16.358 -0.499 -7.617 1.00 94.75 110 VAL A C 1
ATOM 806 O O . VAL A 1 110 ? 17.440 -0.696 -7.070 1.00 94.75 110 VAL A O 1
ATOM 809 N N . GLN A 1 111 ? 16.010 -1.131 -8.744 1.00 95.19 111 GLN A N 1
ATOM 810 C CA . GLN A 1 111 ? 16.884 -2.088 -9.432 1.00 95.19 111 GLN A CA 1
ATOM 811 C C . GLN A 1 111 ? 18.222 -1.453 -9.822 1.00 95.19 111 GLN A C 1
ATOM 813 O O . GLN A 1 111 ? 19.275 -2.046 -9.593 1.00 95.19 111 GLN A O 1
ATOM 818 N N . ALA A 1 112 ? 18.187 -0.237 -10.379 1.00 91.81 112 ALA A N 1
ATOM 819 C CA . ALA A 1 112 ? 19.394 0.500 -10.741 1.00 91.81 112 ALA A CA 1
ATOM 820 C C . ALA A 1 112 ? 20.246 0.845 -9.510 1.00 91.81 112 ALA A C 1
ATOM 822 O O . ALA A 1 112 ? 21.468 0.764 -9.556 1.00 91.81 112 ALA A O 1
ATOM 823 N N . ARG A 1 113 ? 19.610 1.203 -8.388 1.00 92.38 113 ARG A N 1
ATOM 824 C CA . ARG A 1 113 ? 20.319 1.586 -7.160 1.00 92.38 113 ARG A CA 1
ATOM 825 C C . ARG A 1 113 ? 20.922 0.404 -6.399 1.00 92.38 113 ARG A C 1
ATOM 827 O O . ARG A 1 113 ? 21.953 0.566 -5.758 1.00 92.38 113 ARG A O 1
ATOM 834 N N . THR A 1 114 ? 20.260 -0.747 -6.416 1.00 92.38 114 THR A N 1
ATOM 835 C CA . THR A 1 114 ? 20.640 -1.936 -5.628 1.00 92.38 114 THR A CA 1
ATOM 836 C C . THR A 1 114 ? 21.615 -2.863 -6.353 1.00 92.38 114 THR A C 1
ATOM 838 O O . THR A 1 114 ? 22.032 -3.864 -5.781 1.00 92.38 114 THR A O 1
ATOM 841 N N . GLY A 1 115 ? 21.967 -2.563 -7.608 1.00 91.44 115 GLY A N 1
ATOM 842 C CA . GLY A 1 115 ? 22.796 -3.436 -8.447 1.00 91.44 115 GLY A CA 1
ATOM 843 C C . GLY A 1 115 ? 22.035 -4.622 -9.052 1.00 91.44 115 GLY A C 1
ATOM 844 O O . GLY A 1 115 ? 22.609 -5.386 -9.819 1.00 91.44 115 GLY A O 1
ATOM 845 N N . VAL A 1 116 ? 20.731 -4.766 -8.784 1.00 91.19 116 VAL A N 1
ATOM 846 C CA . VAL A 1 116 ? 19.898 -5.839 -9.361 1.00 91.19 116 VAL A CA 1
ATOM 847 C C . VAL A 1 116 ? 19.846 -5.748 -10.885 1.00 91.19 116 VAL A C 1
ATOM 849 O O . VAL A 1 116 ? 19.874 -6.776 -11.555 1.00 91.19 116 VAL A O 1
ATOM 852 N N . GLY A 1 117 ? 19.807 -4.534 -11.443 1.00 86.81 117 GLY A N 1
ATOM 853 C CA . GLY A 1 117 ? 19.839 -4.354 -12.897 1.00 86.81 117 GLY A CA 1
ATOM 854 C C . GLY A 1 117 ? 21.140 -4.852 -13.538 1.00 86.81 117 GLY A C 1
ATOM 855 O O . GLY A 1 117 ? 21.113 -5.413 -14.624 1.00 86.81 117 GLY A O 1
ATOM 856 N N . GLU A 1 118 ? 22.273 -4.695 -12.854 1.00 88.25 118 GLU A N 1
ATOM 857 C CA . GLU A 1 118 ? 23.563 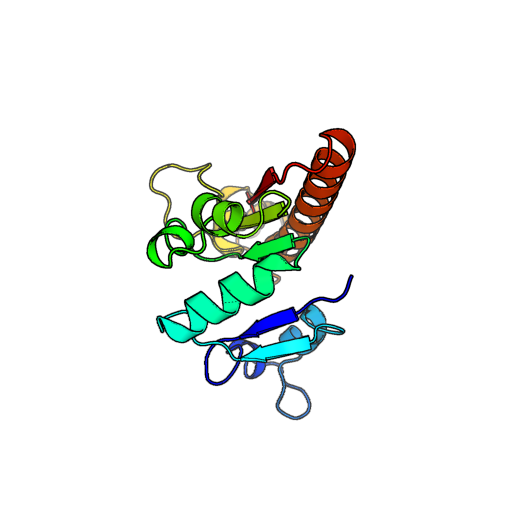-5.226 -13.308 1.00 88.25 118 GLU A CA 1
ATOM 858 C C . GLU A 1 118 ? 23.610 -6.751 -13.152 1.00 88.25 118 GLU A C 1
ATOM 860 O O . GLU A 1 118 ? 23.908 -7.464 -14.104 1.00 88.25 118 GLU A O 1
ATOM 865 N N . ALA A 1 119 ? 23.207 -7.268 -11.988 1.00 89.50 119 ALA A N 1
ATOM 866 C CA . ALA A 1 119 ? 23.216 -8.701 -11.696 1.00 89.50 119 ALA A CA 1
ATOM 867 C C . ALA A 1 119 ? 22.257 -9.528 -12.576 1.00 89.50 119 ALA A C 1
ATOM 869 O O . ALA A 1 119 ? 22.447 -10.732 -12.738 1.00 89.50 119 ALA A O 1
ATOM 870 N N . ALA A 1 120 ? 21.213 -8.906 -13.131 1.00 87.19 120 ALA A N 1
ATOM 871 C CA . ALA A 1 120 ? 20.263 -9.553 -14.035 1.00 87.19 120 ALA A CA 1
ATOM 872 C C . ALA A 1 120 ? 20.768 -9.662 -15.488 1.00 87.19 120 ALA A C 1
ATOM 874 O O . ALA A 1 120 ? 20.052 -10.205 -16.336 1.00 87.19 120 ALA A O 1
ATOM 875 N N . ARG A 1 121 ? 21.963 -9.136 -15.794 1.00 85.00 121 ARG A N 1
ATOM 876 C CA . ARG A 1 121 ? 22.554 -9.109 -17.136 1.00 85.00 121 ARG A CA 1
ATOM 877 C C . ARG A 1 121 ? 23.819 -9.967 -17.229 1.00 85.00 121 ARG A C 1
ATOM 879 O O . ARG A 1 121 ? 24.483 -10.194 -16.218 1.00 85.00 121 ARG A O 1
ATOM 886 N N . PRO A 1 122 ? 24.167 -10.453 -18.435 1.00 86.88 122 PRO A N 1
ATOM 887 C CA . PRO A 1 122 ? 25.500 -10.982 -18.699 1.00 86.88 122 PRO A CA 1
ATOM 888 C C . PRO A 1 122 ? 26.587 -9.962 -18.336 1.00 86.88 122 PRO A C 1
ATOM 890 O O . PRO A 1 122 ? 26.398 -8.759 -18.500 1.00 86.88 122 PRO A O 1
ATOM 893 N N . TRP A 1 123 ? 27.729 -10.451 -17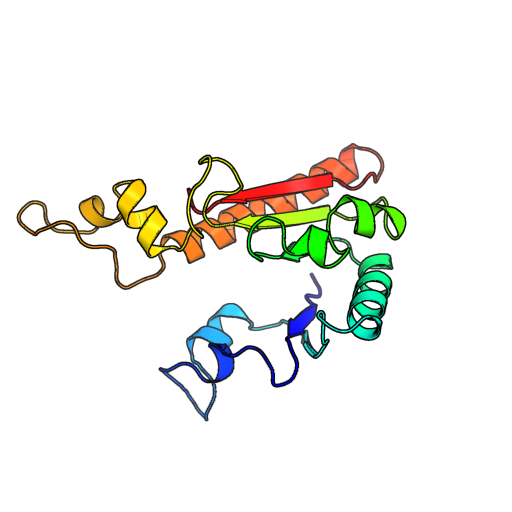.848 1.00 84.06 123 TRP A N 1
ATOM 894 C CA . TRP A 1 123 ? 28.824 -9.620 -17.326 1.00 84.06 123 TRP A CA 1
ATOM 895 C C . TRP A 1 123 ? 29.506 -8.739 -18.387 1.00 84.06 123 TRP A C 1
ATOM 897 O O . TRP A 1 123 ? 30.212 -7.796 -18.041 1.00 84.06 123 TRP A O 1
ATOM 907 N N . ASP A 1 124 ? 29.321 -9.061 -19.666 1.00 90.81 124 ASP A N 1
ATOM 908 C CA . ASP A 1 124 ? 29.866 -8.367 -20.831 1.00 90.81 124 ASP A CA 1
ATOM 909 C C . ASP A 1 124 ? 28.865 -7.400 -21.494 1.00 90.81 124 ASP A C 1
ATOM 911 O O . ASP A 1 124 ? 29.217 -6.708 -22.452 1.00 90.81 124 ASP A O 1
ATOM 915 N N . GLU A 1 125 ? 27.636 -7.298 -20.975 1.00 88.88 125 GLU A N 1
ATOM 916 C CA . GLU A 1 125 ? 26.626 -6.342 -21.435 1.00 88.88 125 GLU A CA 1
ATOM 917 C C . GLU A 1 125 ? 26.568 -5.088 -20.540 1.00 88.88 125 GLU A C 1
ATOM 919 O O . GLU A 1 125 ? 26.788 -5.164 -19.329 1.00 88.88 125 GLU A O 1
ATOM 924 N N . PRO A 1 126 ? 26.211 -3.909 -21.090 1.00 88.00 126 PRO A N 1
ATOM 925 C CA . PRO A 1 126 ? 25.937 -2.732 -20.273 1.00 88.00 126 PRO A CA 1
ATOM 926 C C . PRO A 1 126 ? 24.823 -2.991 -19.239 1.00 88.00 126 PRO A C 1
ATOM 928 O O . PRO A 1 126 ? 23.809 -3.610 -19.583 1.00 88.00 126 PRO A O 1
ATOM 931 N N . PRO A 1 127 ? 24.936 -2.459 -18.005 1.00 86.38 127 PRO A N 1
ATOM 932 C CA . PRO A 1 127 ? 23.893 -2.608 -16.996 1.00 86.38 127 PRO A CA 1
ATOM 933 C C . PRO A 1 127 ? 22.545 -2.058 -17.473 1.00 86.38 127 PRO A C 1
ATOM 935 O O . PRO A 1 127 ? 22.451 -0.930 -17.965 1.00 86.38 127 PRO A O 1
ATOM 938 N N . ALA A 1 128 ? 21.479 -2.832 -17.281 1.00 89.81 128 ALA A N 1
ATOM 939 C CA . ALA A 1 128 ? 20.117 -2.416 -17.596 1.00 89.81 128 ALA A CA 1
ATOM 940 C C . ALA A 1 128 ? 19.117 -3.139 -16.689 1.00 89.81 128 ALA A C 1
ATOM 942 O O . ALA A 1 128 ? 19.246 -4.349 -16.507 1.00 89.81 128 ALA A O 1
ATOM 943 N N . PRO A 1 129 ? 18.085 -2.449 -16.166 1.00 89.44 129 PRO A N 1
ATOM 944 C CA . PRO A 1 129 ? 17.081 -3.100 -15.335 1.00 89.44 129 PRO A CA 1
ATOM 945 C C . PRO A 1 129 ? 16.387 -4.238 -16.094 1.00 89.44 129 PRO A C 1
ATOM 947 O O . PRO A 1 129 ? 16.252 -4.215 -17.324 1.00 89.44 129 PRO A O 1
ATOM 950 N N . SER A 1 130 ? 15.909 -5.227 -15.344 1.00 89.38 130 SER A N 1
ATOM 951 C CA . SER A 1 130 ? 15.016 -6.250 -15.877 1.00 89.38 130 SER A CA 1
ATOM 952 C C . SER A 1 130 ? 13.747 -5.596 -16.414 1.00 89.38 130 SER A C 1
ATOM 954 O O . SER A 1 130 ? 13.209 -4.675 -15.806 1.00 89.38 130 SER A O 1
ATOM 956 N N . LEU A 1 131 ? 13.229 -6.101 -17.536 1.00 84.50 131 LEU A N 1
ATOM 957 C CA . LEU A 1 131 ? 11.924 -5.680 -18.063 1.00 84.50 131 LEU A CA 1
ATOM 958 C C . LEU A 1 131 ? 10.757 -6.189 -17.200 1.00 84.50 131 LEU A C 1
ATOM 960 O O . LEU A 1 131 ? 9.628 -5.715 -17.337 1.00 84.50 131 LEU A O 1
ATOM 964 N N . MET A 1 132 ? 11.018 -7.154 -16.316 1.00 84.88 132 MET A N 1
ATOM 9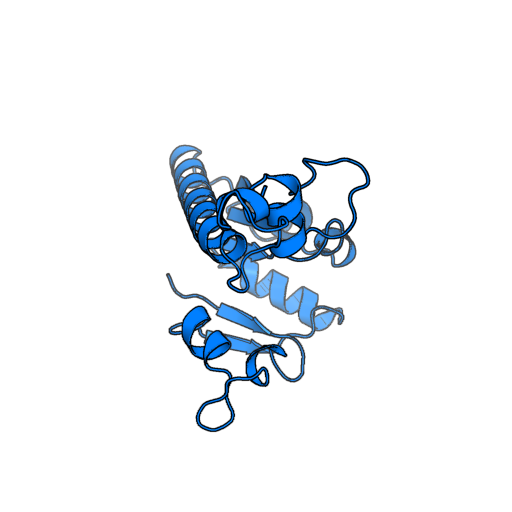65 C CA . MET A 1 132 ? 10.085 -7.550 -15.270 1.00 84.88 132 MET A CA 1
ATOM 966 C C . MET A 1 132 ? 10.271 -6.662 -14.040 1.00 84.88 132 MET A C 1
ATOM 968 O O . MET A 1 132 ? 11.397 -6.358 -13.649 1.00 84.88 132 MET A O 1
ATOM 972 N N . THR A 1 133 ? 9.161 -6.313 -13.391 1.00 90.81 133 THR A N 1
ATOM 973 C CA . THR A 1 133 ? 9.152 -5.573 -12.125 1.00 90.81 133 THR A CA 1
ATOM 974 C C . THR A 1 133 ? 9.457 -6.518 -10.958 1.00 90.81 133 THR A C 1
ATOM 976 O O . THR A 1 133 ? 8.562 -6.925 -10.211 1.00 90.81 133 THR A O 1
ATOM 979 N N . LEU A 1 134 ? 10.711 -6.977 -10.891 1.00 91.88 134 LEU A N 1
ATOM 980 C CA . LEU A 1 134 ? 11.176 -8.001 -9.951 1.00 91.88 134 LEU A CA 1
ATOM 981 C C . LEU A 1 134 ? 11.004 -7.562 -8.495 1.00 91.88 134 LEU A C 1
ATOM 983 O O . LEU A 1 134 ? 10.529 -8.334 -7.659 1.00 91.88 134 LEU A O 1
ATOM 987 N N . LEU A 1 135 ? 11.373 -6.318 -8.201 1.00 95.75 135 LEU A N 1
ATOM 988 C CA . LEU A 1 135 ? 11.324 -5.768 -6.858 1.00 95.75 135 LEU A CA 1
ATOM 989 C C . LEU A 1 135 ? 9.895 -5.428 -6.448 1.00 95.75 135 LEU A C 1
ATOM 991 O O . LEU A 1 135 ? 9.583 -5.600 -5.280 1.00 95.75 135 LEU A O 1
ATOM 995 N N . ASP A 1 136 ? 8.994 -5.060 -7.361 1.00 95.25 136 ASP A N 1
ATOM 996 C CA . ASP A 1 136 ? 7.566 -4.914 -7.037 1.00 95.25 136 ASP A CA 1
ATOM 997 C C . ASP A 1 136 ? 6.958 -6.243 -6.558 1.00 95.25 136 ASP A C 1
ATOM 999 O O . ASP A 1 136 ? 6.165 -6.263 -5.614 1.00 95.25 136 ASP A O 1
ATOM 1003 N N . VAL A 1 137 ? 7.330 -7.370 -7.181 1.00 93.25 137 VAL A N 1
ATOM 1004 C CA . VAL A 1 137 ? 6.839 -8.698 -6.775 1.00 93.25 137 VAL A CA 1
ATOM 1005 C C . VAL A 1 137 ? 7.407 -9.093 -5.412 1.00 93.25 137 VAL A C 1
ATOM 1007 O O . VAL A 1 137 ? 6.645 -9.456 -4.514 1.00 93.25 137 VAL A O 1
ATOM 1010 N N . LEU A 1 138 ? 8.727 -8.989 -5.235 1.00 94.31 138 LEU A N 1
ATOM 1011 C CA . LEU A 1 138 ? 9.392 -9.313 -3.968 1.00 94.31 138 LEU A CA 1
ATOM 1012 C C . LEU A 1 138 ? 8.969 -8.361 -2.840 1.00 94.31 138 LEU A C 1
ATOM 1014 O O . LEU A 1 138 ? 8.681 -8.795 -1.729 1.00 94.31 138 LEU A O 1
ATOM 1018 N N . GLY A 1 139 ? 8.839 -7.073 -3.140 1.00 95.75 139 GLY A N 1
ATOM 1019 C CA . GLY A 1 139 ? 8.334 -6.053 -2.229 1.00 95.75 139 GLY A CA 1
ATOM 1020 C C . GLY A 1 139 ? 6.880 -6.296 -1.830 1.00 95.75 139 GLY A C 1
ATOM 1021 O O . GLY A 1 139 ? 6.510 -6.043 -0.688 1.00 95.75 139 GLY A O 1
ATOM 1022 N N . GLY A 1 140 ? 6.058 -6.860 -2.721 1.00 95.75 140 GLY A N 1
ATOM 1023 C CA . GLY A 1 140 ? 4.718 -7.340 -2.381 1.00 95.75 140 GLY A CA 1
ATOM 1024 C C . GLY A 1 140 ? 4.730 -8.468 -1.343 1.00 95.75 140 GLY A C 1
ATOM 1025 O O . GLY A 1 140 ? 3.902 -8.458 -0.430 1.00 95.75 140 GLY A O 1
ATOM 1026 N N . LEU A 1 141 ? 5.682 -9.403 -1.444 1.00 96.44 141 LEU A N 1
ATOM 1027 C CA . LEU A 1 141 ? 5.874 -10.474 -0.457 1.00 96.44 141 LEU A CA 1
ATOM 1028 C C . LEU A 1 141 ? 6.345 -9.911 0.889 1.00 96.44 141 LEU A C 1
ATOM 1030 O O . LEU A 1 141 ? 5.717 -10.184 1.908 1.00 96.44 141 LEU A O 1
ATOM 1034 N N . LEU A 1 142 ? 7.363 -9.046 0.887 1.00 96.88 142 LEU A N 1
ATOM 1035 C CA . LEU A 1 142 ? 7.843 -8.372 2.100 1.00 96.88 142 LEU A CA 1
ATOM 1036 C C . LEU A 1 142 ? 6.758 -7.501 2.746 1.00 96.88 142 LEU A C 1
ATOM 1038 O O . LEU A 1 142 ? 6.640 -7.448 3.967 1.00 96.88 142 LEU A O 1
ATOM 1042 N N . GLY A 1 143 ? 5.921 -6.847 1.940 1.00 97.81 143 GLY A N 1
ATOM 1043 C CA . GLY A 1 143 ? 4.759 -6.105 2.417 1.00 97.81 143 GLY A CA 1
ATOM 1044 C C . GLY A 1 143 ? 3.732 -7.007 3.103 1.00 97.81 143 GLY A C 1
ATOM 1045 O O . GLY A 1 143 ? 3.193 -6.643 4.147 1.00 97.81 143 GLY A O 1
ATOM 1046 N N . ALA A 1 144 ? 3.482 -8.200 2.557 1.00 97.88 144 ALA A N 1
ATOM 1047 C CA . ALA A 1 144 ? 2.616 -9.188 3.193 1.00 97.88 144 ALA A CA 1
ATOM 1048 C C . ALA A 1 144 ? 3.218 -9.706 4.510 1.00 97.88 144 ALA A C 1
ATOM 1050 O O . ALA A 1 144 ? 2.506 -9.788 5.509 1.00 97.88 144 ALA A O 1
ATOM 1051 N N . GLU A 1 145 ? 4.521 -9.987 4.547 1.00 98.25 145 GLU A N 1
ATOM 1052 C CA . GLU A 1 145 ? 5.230 -10.372 5.773 1.00 98.25 145 GLU A CA 1
ATOM 1053 C C . GLU A 1 145 ? 5.171 -9.272 6.838 1.00 98.25 145 GLU A C 1
ATOM 1055 O O . GLU A 1 145 ? 4.884 -9.560 7.999 1.00 98.25 145 GLU A O 1
ATOM 1060 N N . ALA A 1 146 ? 5.349 -8.007 6.448 1.00 98.25 146 ALA A N 1
ATOM 1061 C CA . ALA A 1 146 ? 5.219 -6.864 7.345 1.00 98.25 146 ALA A CA 1
ATOM 1062 C C . ALA A 1 146 ? 3.803 -6.764 7.934 1.00 98.25 146 ALA A C 1
ATOM 1064 O O . ALA A 1 146 ? 3.650 -6.553 9.136 1.00 98.25 146 ALA A O 1
ATOM 1065 N N . VAL A 1 147 ? 2.761 -6.978 7.121 1.00 98.69 147 VAL A N 1
ATOM 1066 C CA . VAL A 1 147 ? 1.368 -7.040 7.595 1.00 98.69 147 VAL A CA 1
ATOM 1067 C C . VAL A 1 147 ? 1.167 -8.188 8.583 1.00 98.69 147 VAL A C 1
ATOM 1069 O O . VAL A 1 147 ? 0.577 -7.976 9.641 1.00 98.69 147 VAL A O 1
ATOM 1072 N N . LEU A 1 148 ? 1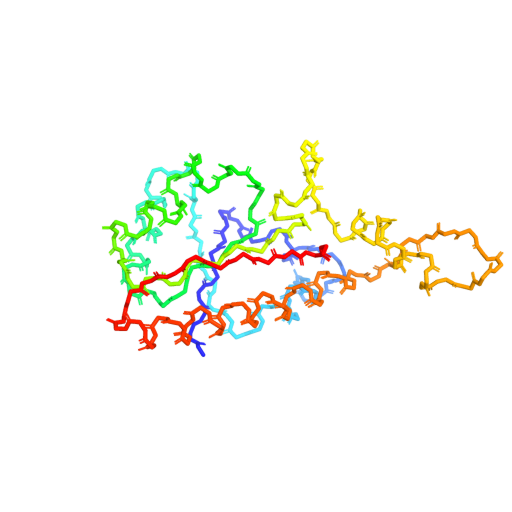.667 -9.389 8.278 1.00 98.56 148 LEU A N 1
ATOM 1073 C CA . LEU A 1 148 ? 1.561 -10.548 9.172 1.00 98.56 148 LEU A CA 1
ATOM 1074 C C . LEU 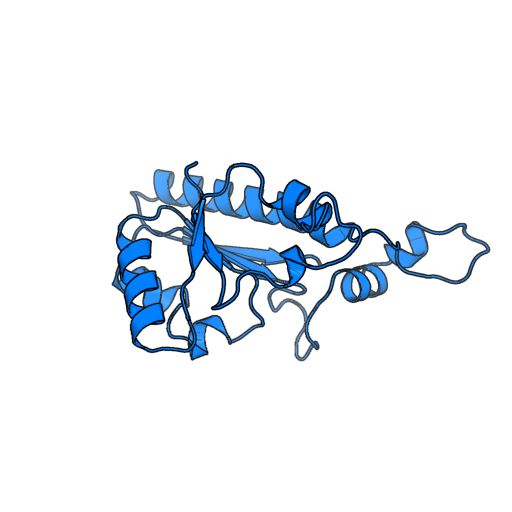A 1 148 ? 2.289 -10.308 10.500 1.00 98.56 148 LEU A C 1
ATOM 1076 O O . LEU A 1 148 ? 1.745 -10.616 11.560 1.00 98.56 148 LEU A O 1
ATOM 1080 N N . ALA A 1 149 ? 3.483 -9.714 10.457 1.00 98.44 149 ALA A N 1
ATOM 1081 C CA . ALA A 1 149 ? 4.218 -9.311 11.648 1.00 98.44 149 ALA A CA 1
ATOM 1082 C C . ALA A 1 149 ? 3.438 -8.264 12.457 1.00 98.44 149 ALA A C 1
ATOM 1084 O O . ALA A 1 149 ? 3.341 -8.382 13.676 1.00 98.44 149 ALA A O 1
ATOM 1085 N N . GLY A 1 150 ? 2.824 -7.283 11.788 1.00 98.50 150 GLY A N 1
ATOM 1086 C CA . GLY A 1 150 ? 1.982 -6.273 12.427 1.00 98.50 150 GLY A CA 1
ATOM 1087 C C . GLY A 1 150 ? 0.761 -6.871 13.128 1.00 98.50 150 GLY A C 1
ATOM 1088 O O . GLY A 1 150 ? 0.484 -6.540 14.279 1.00 98.50 150 GLY A O 1
ATOM 1089 N N . LEU A 1 151 ? 0.077 -7.814 12.475 1.00 98.62 151 LEU A N 1
ATOM 1090 C CA . LEU A 1 151 ? -1.035 -8.555 13.073 1.00 98.62 151 LEU A CA 1
ATOM 1091 C C . LEU A 1 151 ? -0.570 -9.366 14.288 1.00 98.62 151 LEU A C 1
ATOM 1093 O O . LEU A 1 151 ? -1.192 -9.294 15.342 1.00 98.62 151 LEU A O 1
ATOM 1097 N N . LEU A 1 152 ? 0.559 -10.073 14.190 1.00 98.50 152 LEU A N 1
ATOM 1098 C CA . LEU A 1 152 ? 1.120 -10.822 15.317 1.00 98.50 152 LEU A CA 1
ATOM 1099 C C . LEU A 1 152 ? 1.481 -9.911 16.502 1.00 98.50 152 LEU A C 1
ATOM 1101 O O . LEU A 1 152 ? 1.237 -10.277 17.653 1.00 98.50 152 LEU A O 1
ATOM 1105 N N . LEU A 1 153 ? 2.059 -8.735 16.236 1.00 98.25 153 LEU A N 1
ATOM 1106 C CA . LEU A 1 153 ? 2.369 -7.744 17.268 1.00 98.25 153 LEU A CA 1
ATOM 1107 C C . LEU A 1 153 ? 1.100 -7.219 17.940 1.00 98.25 153 LEU A C 1
ATOM 1109 O O . LEU A 1 153 ? 1.072 -7.144 19.165 1.00 98.25 153 LEU A O 1
ATOM 1113 N N . ARG A 1 154 ? 0.048 -6.927 17.166 1.00 98.19 154 ARG A N 1
ATOM 1114 C CA . ARG A 1 154 ? -1.263 -6.526 17.694 1.00 98.19 154 ARG A CA 1
ATOM 1115 C C . ARG A 1 154 ? -1.834 -7.587 18.635 1.00 98.19 154 ARG A C 1
ATOM 1117 O O . ARG A 1 154 ? -2.212 -7.257 19.756 1.00 98.19 154 ARG A O 1
ATOM 1124 N N . GLU A 1 155 ? -1.857 -8.853 18.214 1.00 97.62 155 GLU A N 1
ATOM 1125 C CA . GLU A 1 155 ? -2.382 -9.960 19.033 1.00 97.62 155 GLU A CA 1
ATOM 1126 C C . GLU A 1 155 ? -1.584 -10.135 20.336 1.00 97.62 155 GLU A C 1
ATOM 1128 O O . GLU A 1 155 ? -2.155 -10.294 21.413 1.00 97.62 155 GLU A O 1
ATOM 1133 N N . ARG A 1 156 ? -0.248 -10.047 20.272 1.00 97.12 156 ARG A N 1
ATOM 1134 C CA . ARG A 1 156 ? 0.620 -10.150 21.461 1.00 97.12 156 ARG A CA 1
ATOM 1135 C C . ARG A 1 156 ? 0.565 -8.916 22.361 1.00 97.12 156 ARG A C 1
ATOM 1137 O O . ARG A 1 156 ? 0.808 -9.029 23.558 1.00 97.12 156 ARG A O 1
ATOM 1144 N N . GLY A 1 157 ? 0.277 -7.753 21.786 1.00 94.06 157 GLY A N 1
ATOM 1145 C CA . GLY A 1 157 ? 0.235 -6.455 22.454 1.00 94.06 157 GLY A CA 1
ATOM 1146 C C . GLY A 1 157 ? -1.126 -6.093 23.048 1.00 94.06 157 GLY A C 1
ATOM 1147 O O . GLY A 1 157 ? -1.342 -4.929 23.372 1.00 94.06 157 GLY A O 1
ATOM 1148 N N . GLY A 1 158 ? -2.055 -7.047 23.165 1.00 93.94 158 GLY A N 1
ATOM 1149 C CA . GLY A 1 158 ? -3.375 -6.805 23.756 1.00 93.94 158 GLY A CA 1
ATOM 1150 C C . GLY A 1 158 ? -4.350 -6.055 22.843 1.00 93.94 158 GLY A C 1
ATOM 1151 O O . GLY A 1 158 ? -5.270 -5.411 23.338 1.00 93.94 158 GLY A O 1
ATOM 1152 N N . GLY A 1 159 ? -4.158 -6.123 21.521 1.00 95.69 159 GLY A N 1
ATOM 1153 C CA . GLY A 1 159 ? -5.089 -5.581 20.527 1.00 95.69 159 GLY A CA 1
ATOM 1154 C C . GLY A 1 159 ? -4.767 -4.173 20.022 1.00 95.69 159 GLY A C 1
ATOM 1155 O O . GLY A 1 159 ? -5.490 -3.667 19.166 1.00 95.69 159 GLY A O 1
ATOM 1156 N N . ALA A 1 160 ? -3.691 -3.539 20.501 1.00 96.50 160 ALA A N 1
ATOM 1157 C CA . ALA A 1 160 ? -3.268 -2.229 20.011 1.00 96.50 160 ALA A CA 1
ATOM 1158 C C . ALA A 1 160 ? -2.730 -2.314 18.573 1.00 96.50 160 ALA A C 1
ATOM 1160 O O . ALA A 1 160 ? -1.867 -3.137 18.261 1.00 96.50 160 ALA A O 1
ATOM 1161 N N . GLY A 1 161 ? -3.244 -1.451 17.699 1.00 96.88 161 GLY A N 1
ATOM 1162 C CA . GLY A 1 161 ? -2.827 -1.338 16.310 1.00 96.88 161 GLY A CA 1
ATOM 1163 C C . GLY A 1 161 ? -1.376 -0.887 16.187 1.00 96.88 161 GLY A C 1
ATOM 1164 O O . GLY A 1 161 ? -0.808 -0.261 17.083 1.00 96.88 161 GLY A O 1
ATOM 1165 N N . VAL A 1 162 ? -0.767 -1.207 15.050 1.00 98.06 162 VAL A N 1
ATOM 1166 C CA . VAL A 1 162 ? 0.639 -0.902 14.775 1.00 98.06 162 VAL A CA 1
ATOM 1167 C C . VAL A 1 162 ? 0.807 -0.393 13.356 1.00 98.06 162 VAL A C 1
ATOM 1169 O O . VAL A 1 162 ? 0.052 -0.753 12.452 1.00 98.06 162 VAL A O 1
ATOM 1172 N N . ARG A 1 163 ? 1.832 0.434 13.151 1.00 97.50 163 ARG A N 1
ATOM 1173 C CA . ARG A 1 163 ? 2.277 0.824 11.817 1.00 97.50 163 ARG A CA 1
ATOM 1174 C C . ARG A 1 163 ? 3.431 -0.064 11.375 1.00 97.50 163 ARG A C 1
ATOM 1176 O O . ARG A 1 163 ? 4.402 -0.218 12.111 1.00 97.50 163 ARG A O 1
ATOM 1183 N N . VAL A 1 164 ? 3.329 -0.595 10.164 1.00 97.69 164 VAL A N 1
ATOM 1184 C CA . VAL A 1 164 ? 4.367 -1.398 9.520 1.00 97.69 164 VAL A CA 1
ATOM 1185 C C . VAL A 1 164 ? 4.714 -0.802 8.161 1.00 97.69 164 VAL A C 1
ATOM 1187 O O . VAL A 1 164 ? 3.836 -0.528 7.342 1.00 97.69 164 VAL A O 1
ATOM 1190 N N . ASP A 1 165 ? 6.008 -0.612 7.924 1.00 95.62 165 ASP A N 1
ATOM 1191 C CA . ASP A 1 165 ? 6.527 -0.006 6.703 1.00 95.62 165 ASP A CA 1
ATOM 1192 C C . ASP A 1 165 ? 7.466 -1.005 6.007 1.00 95.62 165 ASP A C 1
ATOM 1194 O O . ASP A 1 165 ? 8.297 -1.649 6.648 1.00 95.62 165 ASP A O 1
ATOM 1198 N N . SER A 1 166 ? 7.356 -1.120 4.685 1.00 95.88 166 SER A N 1
ATOM 1199 C CA . SER A 1 166 ? 8.256 -1.922 3.844 1.00 95.88 166 SER A CA 1
ATOM 1200 C C . SER A 1 166 ? 8.678 -1.138 2.604 1.00 95.88 166 SER A C 1
ATOM 1202 O O . SER A 1 166 ? 8.001 -0.184 2.198 1.00 95.88 166 SER A O 1
ATOM 1204 N N . SER A 1 167 ? 9.804 -1.528 2.004 1.00 94.88 167 SER A N 1
ATOM 1205 C CA . SER A 1 167 ? 10.283 -0.927 0.763 1.00 94.88 167 SER A CA 1
ATOM 1206 C C . SER A 1 167 ? 10.752 -1.929 -0.272 1.00 94.88 167 SER A C 1
ATOM 1208 O O . SER A 1 167 ? 11.076 -3.064 0.057 1.00 94.88 167 SER A O 1
ATOM 1210 N N . LEU A 1 168 ? 10.802 -1.462 -1.522 1.00 95.88 168 LEU A N 1
ATOM 1211 C CA . LEU A 1 168 ? 11.480 -2.158 -2.615 1.00 95.88 168 LEU A CA 1
ATOM 1212 C C . LEU A 1 168 ? 13.005 -2.204 -2.402 1.00 95.88 168 LEU A C 1
ATOM 1214 O O . LEU A 1 168 ? 13.648 -3.139 -2.868 1.00 95.88 168 LEU A O 1
ATOM 1218 N N . LEU A 1 169 ? 13.567 -1.170 -1.755 1.00 92.12 169 LEU A N 1
ATOM 1219 C CA . LEU A 1 169 ? 14.969 -1.096 -1.311 1.00 92.12 169 LEU A CA 1
ATOM 1220 C C . LEU A 1 169 ? 15.214 -2.014 -0.116 1.00 92.12 169 LEU A C 1
ATOM 1222 O O . LEU A 1 169 ? 16.251 -2.700 -0.114 1.00 92.12 169 LEU A O 1
#

pLDDT: mean 94.69, std 3.89, range [84.06, 98.81]

Sequence (169 aa):
ADVVRIEPPGGDPLRGMPPTCSGISARWLALNRGKKAVEVDIKSAAGRRRLREMAVGADVFLHNWAPGKAAALGLDSGHLAAVNPGLVYAYTGGWAGRIPDAPMGTDFMVQARTGVGEAARPWDEPPAPSLMTLLDVLGGLLGAEAVLAGLLLRERGGGAGVRVDSSLL